Protein AF-A0A371Y901-F1 (afdb_monomer_lite)

Radius of gyration: 14.82 Å; chains: 1; bounding box: 36×18×46 Å

Foldseek 3Di:
DDDDPVNVDDPVNLVVLLVVLVVLLVVLVPPVVVVVDVPDPSVVSNVVSVVSNVVVVVVPPDPPD

pLDDT: mean 72.12, std 14.96, range [35.03, 90.69]

Sequence (65 aa):
MRMTPADQLPQHKASELVDMAAHVEWECTRERDVLDDPASPALTYAQAARHVVEMWEADAGPVLL

Secondary structure (DSSP, 8-state):
----GGGG--HHHHHHHHHHHHHHHHHHHHSHHHHH-TT-HHHHHHHHHHHHHHHHHHHS-----

Structure (mmCIF, N/CA/C/O backbone):
data_AF-A0A371Y901-F1
#
_entry.id   AF-A0A371Y901-F1
#
loop_
_atom_site.group_PDB
_atom_site.id
_atom_site.type_symbol
_atom_site.label_atom_id
_atom_site.label_alt_id
_atom_site.label_comp_id
_atom_site.label_asym_id
_atom_site.label_entity_id
_atom_site.label_seq_id
_atom_site.pdbx_PDB_ins_code
_atom_site.Cartn_x
_atom_site.Cartn_y
_atom_site.Cartn_z
_atom_site.occupancy
_atom_site.B_iso_or_equiv
_atom_site.auth_seq_id
_atom_site.auth_comp_id
_atom_site.auth_asym_id
_atom_site.auth_atom_id
_atom_site.pdbx_PDB_model_num
ATOM 1 N N . MET A 1 1 ? 4.800 -10.756 31.319 1.00 50.97 1 MET A N 1
ATOM 2 C CA . MET A 1 1 ? 4.903 -10.422 29.883 1.00 50.97 1 MET A CA 1
ATOM 3 C C . MET A 1 1 ? 5.333 -8.970 29.776 1.00 50.97 1 MET A C 1
ATOM 5 O O . MET A 1 1 ? 4.728 -8.143 30.445 1.00 50.97 1 MET A O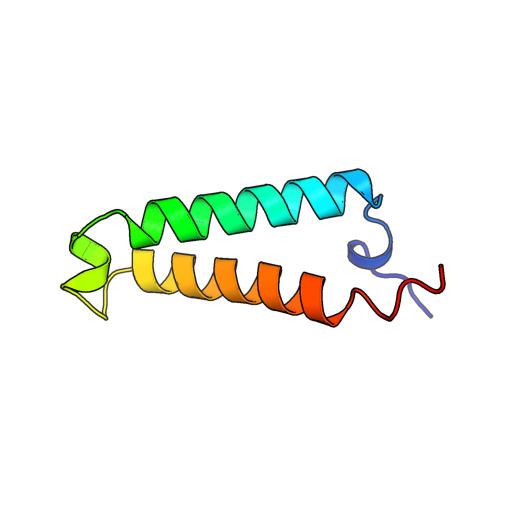 1
ATOM 9 N N . ARG A 1 2 ? 6.413 -8.661 29.049 1.00 52.31 2 ARG A N 1
ATOM 10 C CA . ARG A 1 2 ? 6.760 -7.266 28.741 1.00 52.31 2 ARG A CA 1
ATOM 11 C C . ARG A 1 2 ? 5.950 -6.874 27.511 1.00 52.31 2 ARG A C 1
ATOM 13 O O . ARG A 1 2 ? 6.199 -7.442 26.457 1.00 52.31 2 ARG A O 1
ATOM 20 N N . MET A 1 3 ? 4.994 -5.963 27.676 1.00 47.56 3 MET A N 1
ATOM 21 C CA . MET A 1 3 ? 4.351 -5.308 26.539 1.00 47.56 3 MET A CA 1
ATOM 22 C C . MET A 1 3 ? 5.422 -4.526 25.780 1.00 47.56 3 MET A C 1
ATOM 24 O O . MET A 1 3 ? 6.179 -3.752 26.373 1.00 47.56 3 MET A O 1
ATOM 28 N N . THR A 1 4 ? 5.526 -4.792 24.492 1.00 54.62 4 THR A N 1
ATOM 29 C CA . THR A 1 4 ? 6.369 -4.065 23.555 1.00 54.62 4 THR A CA 1
ATOM 30 C C . THR A 1 4 ? 5.725 -2.711 23.227 1.00 54.62 4 THR A C 1
ATOM 32 O O . THR A 1 4 ? 4.521 -2.540 23.405 1.00 54.62 4 THR A O 1
ATOM 35 N N . PRO A 1 5 ? 6.485 -1.715 22.745 1.00 54.53 5 PRO A N 1
ATOM 36 C CA . PRO A 1 5 ? 5.916 -0.441 22.296 1.00 54.53 5 PRO A CA 1
ATOM 37 C C . PRO A 1 5 ? 4.854 -0.595 21.193 1.00 54.53 5 PRO A C 1
ATOM 39 O O . PRO A 1 5 ? 3.978 0.256 21.075 1.00 54.53 5 PRO A O 1
ATOM 42 N N . ALA A 1 6 ? 4.908 -1.689 20.423 1.00 52.19 6 ALA A N 1
ATOM 43 C CA . ALA A 1 6 ? 3.886 -2.049 19.444 1.00 52.19 6 ALA A CA 1
ATOM 44 C C . ALA A 1 6 ? 2.541 -2.405 20.109 1.00 52.19 6 ALA A C 1
ATOM 46 O O . ALA A 1 6 ? 1.494 -2.047 19.582 1.00 52.19 6 ALA A O 1
ATOM 47 N N . ASP A 1 7 ? 2.566 -2.979 21.319 1.00 56.09 7 ASP A N 1
ATOM 48 C CA . ASP A 1 7 ? 1.370 -3.331 22.102 1.00 56.09 7 ASP A CA 1
ATOM 49 C C . ASP A 1 7 ? 0.662 -2.103 22.721 1.00 56.09 7 ASP A C 1
ATOM 51 O O . ASP A 1 7 ? -0.327 -2.250 23.438 1.00 56.09 7 ASP A O 1
ATOM 55 N N . GLN A 1 8 ? 1.181 -0.885 22.507 1.00 60.06 8 GLN A N 1
ATOM 56 C CA . GLN A 1 8 ? 0.672 0.358 23.109 1.00 60.06 8 GLN A CA 1
ATOM 57 C C . GLN A 1 8 ? 0.201 1.401 22.089 1.00 60.06 8 GLN A C 1
ATOM 59 O O . GLN A 1 8 ? -0.094 2.534 22.476 1.00 60.06 8 GLN A O 1
ATOM 64 N N . LEU A 1 9 ? 0.127 1.066 20.798 1.00 64.31 9 LEU A N 1
ATOM 65 C CA . LEU A 1 9 ? -0.425 1.985 19.806 1.00 64.31 9 LEU A CA 1
ATOM 66 C C . LEU A 1 9 ? -1.944 2.109 20.011 1.00 64.31 9 LEU A C 1
ATOM 68 O O . LEU A 1 9 ? -2.662 1.117 19.892 1.00 64.31 9 LEU A O 1
ATOM 72 N N . PRO A 1 10 ? -2.470 3.311 20.316 1.00 75.81 10 PRO A N 1
ATOM 73 C CA . PRO A 1 10 ? -3.908 3.532 20.329 1.00 75.81 10 PRO A CA 1
ATOM 74 C C . PRO A 1 10 ? -4.509 3.148 18.972 1.00 75.81 10 PRO A C 1
ATOM 76 O O . PRO A 1 10 ? -3.930 3.480 17.939 1.00 75.81 10 PRO A O 1
ATOM 79 N N . GLN A 1 11 ? -5.690 2.525 18.969 1.00 74.06 11 GLN A N 1
ATOM 80 C CA . GLN A 1 11 ? -6.338 2.007 17.755 1.00 74.06 11 GLN A CA 1
ATOM 81 C C . GLN A 1 11 ? -6.421 3.036 16.610 1.00 74.06 11 GLN A C 1
ATOM 83 O O . GLN A 1 11 ? -6.203 2.681 15.458 1.00 74.06 11 GLN A O 1
ATOM 88 N N . HIS A 1 12 ? -6.660 4.320 16.916 1.00 77.00 12 HIS A N 1
ATOM 89 C CA . HIS A 1 12 ? -6.684 5.386 15.904 1.00 77.00 12 HIS A CA 1
ATOM 90 C C . HIS A 1 12 ? -5.328 5.579 15.209 1.00 77.00 12 HIS A C 1
ATOM 92 O O . HIS A 1 12 ? -5.284 5.704 13.993 1.00 77.00 12 HIS A O 1
ATOM 98 N N . LYS A 1 13 ? -4.216 5.525 15.953 1.00 77.56 13 LYS A N 1
ATOM 99 C CA . LYS A 1 13 ? -2.869 5.644 15.376 1.00 77.56 13 LYS A CA 1
ATOM 100 C C . LYS A 1 13 ? -2.500 4.426 14.547 1.00 77.56 13 LYS A C 1
ATOM 102 O O . LYS A 1 13 ? -1.790 4.548 13.560 1.00 77.56 13 LYS A O 1
ATOM 107 N N . ALA A 1 14 ? -2.961 3.251 14.961 1.00 78.88 14 ALA A N 1
ATOM 108 C CA . ALA A 1 14 ? -2.748 2.038 14.194 1.00 78.88 14 ALA A CA 1
ATOM 109 C C . ALA A 1 14 ? -3.521 2.081 12.861 1.00 78.88 14 ALA A C 1
ATOM 111 O O . ALA A 1 14 ? -2.941 1.776 11.826 1.00 78.88 14 ALA A O 1
ATOM 112 N N . SER A 1 15 ? -4.762 2.585 12.863 1.00 81.69 15 SER A N 1
ATOM 113 C CA . SER A 1 15 ? -5.525 2.849 11.633 1.00 81.69 15 SER A CA 1
ATOM 114 C C . SER A 1 15 ? -4.824 3.860 10.718 1.00 81.69 15 SER A C 1
ATOM 116 O O . SER A 1 15 ? -4.680 3.598 9.532 1.00 81.69 15 SER A O 1
ATOM 118 N N . GLU A 1 16 ? -4.320 4.973 11.264 1.00 86.88 16 GLU A N 1
ATOM 119 C CA . GLU A 1 16 ? -3.568 5.973 10.487 1.00 86.88 16 GLU A CA 1
ATOM 120 C C . GLU A 1 16 ? -2.318 5.372 9.816 1.00 86.88 16 GLU A C 1
ATOM 122 O O . GLU A 1 16 ? -2.003 5.702 8.674 1.00 86.88 16 GLU A O 1
ATOM 127 N N . LEU A 1 17 ? -1.609 4.465 10.499 1.00 85.50 17 LEU A N 1
ATOM 128 C CA . LEU A 1 17 ? -0.441 3.777 9.937 1.00 85.50 17 LEU A CA 1
ATOM 129 C C . LEU A 1 17 ? -0.817 2.819 8.800 1.00 85.50 17 LEU A C 1
ATOM 131 O O . LEU A 1 17 ? -0.066 2.701 7.832 1.00 85.50 17 LEU A O 1
ATOM 135 N N . VAL A 1 18 ? -1.969 2.158 8.902 1.00 86.62 18 VAL A N 1
ATOM 136 C CA . VAL A 1 18 ? -2.495 1.279 7.848 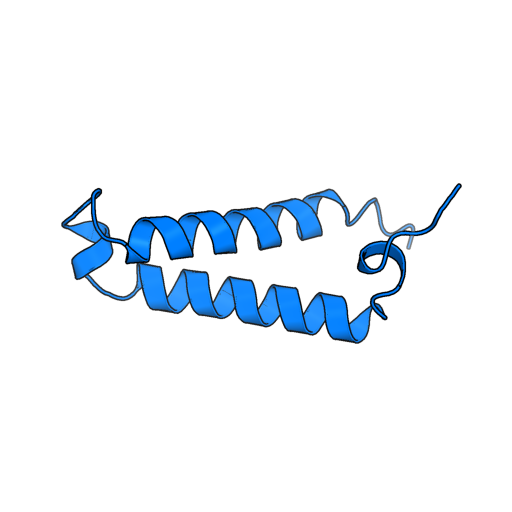1.00 86.62 18 VAL A CA 1
ATOM 137 C C . VAL A 1 18 ? -2.926 2.099 6.635 1.00 86.62 18 VAL A C 1
ATOM 139 O O . VAL A 1 18 ? -2.560 1.749 5.515 1.00 86.62 18 VAL A O 1
ATOM 142 N N . ASP A 1 19 ? -3.601 3.231 6.845 1.00 88.50 19 ASP A N 1
ATOM 143 C CA . ASP A 1 19 ? -3.976 4.155 5.768 1.00 88.50 19 ASP A CA 1
ATOM 144 C C . ASP A 1 19 ? -2.735 4.706 5.047 1.00 88.50 19 ASP A C 1
ATOM 146 O O . ASP A 1 19 ? -2.691 4.767 3.815 1.00 88.50 19 ASP A O 1
ATOM 150 N N . MET A 1 20 ? -1.682 5.051 5.800 1.00 90.69 20 MET A N 1
ATOM 151 C CA . MET A 1 20 ? -0.394 5.448 5.225 1.00 90.69 20 MET A CA 1
ATOM 152 C C . MET A 1 20 ? 0.248 4.319 4.412 1.00 90.69 20 MET A C 1
ATOM 154 O O . MET A 1 20 ? 0.760 4.578 3.323 1.00 90.69 20 MET A O 1
ATOM 158 N N . ALA A 1 21 ? 0.225 3.080 4.910 1.00 89.00 21 ALA A N 1
ATOM 159 C CA . ALA A 1 21 ? 0.757 1.931 4.183 1.00 89.00 21 ALA A CA 1
ATOM 160 C C . ALA A 1 21 ? -0.015 1.699 2.873 1.00 89.00 21 ALA A C 1
ATOM 162 O O . ALA A 1 21 ? 0.599 1.603 1.812 1.00 89.00 21 ALA A O 1
ATOM 163 N N . ALA A 1 22 ? -1.347 1.712 2.909 1.00 87.06 22 ALA A N 1
ATOM 164 C CA . ALA A 1 22 ? -2.179 1.598 1.713 1.00 87.06 22 ALA A CA 1
ATOM 165 C C . ALA A 1 22 ? -1.886 2.710 0.688 1.00 87.06 22 ALA A C 1
ATOM 167 O O . ALA A 1 22 ? -1.798 2.446 -0.510 1.00 87.06 22 ALA A O 1
ATOM 168 N N . HIS A 1 23 ? -1.669 3.948 1.143 1.00 89.75 23 HIS A N 1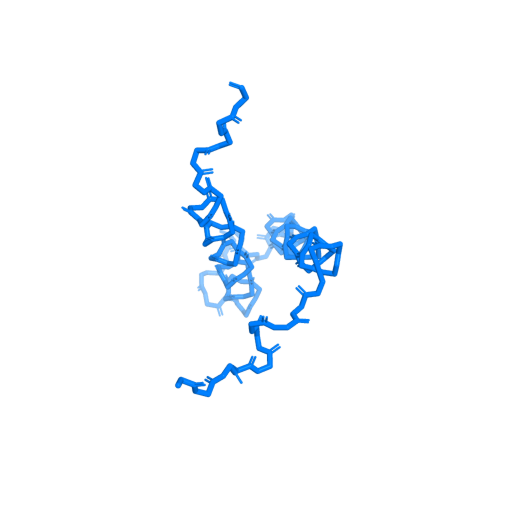
ATOM 169 C CA . HIS A 1 23 ? -1.304 5.047 0.250 1.00 89.75 23 HIS A CA 1
ATOM 170 C C . HIS A 1 23 ? 0.071 4.847 -0.408 1.00 89.75 23 HIS A C 1
ATOM 172 O O . HIS A 1 23 ? 0.208 5.077 -1.607 1.00 89.75 23 HIS A O 1
ATOM 178 N N . VAL A 1 24 ? 1.073 4.373 0.341 1.00 86.38 24 VAL A N 1
ATOM 179 C CA . VAL A 1 24 ? 2.405 4.055 -0.207 1.00 86.38 24 VAL A CA 1
ATOM 180 C C . VAL A 1 24 ? 2.325 2.925 -1.233 1.00 86.38 24 VAL A C 1
ATOM 182 O O . VAL A 1 24 ? 2.941 3.023 -2.291 1.00 86.38 24 VAL A O 1
ATOM 185 N N . GLU A 1 25 ? 1.553 1.873 -0.955 1.00 87.44 25 GLU A N 1
ATOM 186 C CA . GLU A 1 25 ? 1.325 0.780 -1.907 1.00 87.44 25 GLU A CA 1
ATOM 187 C C . GLU A 1 25 ? 0.699 1.295 -3.207 1.00 87.44 25 GLU A C 1
ATOM 189 O O . GLU A 1 25 ? 1.182 0.970 -4.296 1.00 87.44 25 GLU A O 1
ATOM 194 N N . TRP A 1 26 ? -0.298 2.174 -3.101 1.00 86.12 26 TRP A N 1
ATOM 195 C CA . TRP A 1 26 ? -0.940 2.791 -4.255 1.00 86.12 26 TRP A CA 1
ATOM 196 C C . TRP A 1 26 ? 0.014 3.677 -5.063 1.00 86.12 26 TRP A C 1
ATOM 198 O O . TRP A 1 26 ? 0.094 3.518 -6.278 1.00 86.12 26 TRP A O 1
ATOM 208 N N . GLU A 1 27 ? 0.756 4.583 -4.418 1.00 85.38 27 GLU A N 1
ATOM 209 C CA . GLU A 1 27 ? 1.718 5.467 -5.098 1.00 85.38 27 GLU A CA 1
ATOM 210 C C . GLU A 1 27 ? 2.807 4.652 -5.808 1.00 85.38 27 GLU A C 1
ATOM 212 O O . GLU A 1 27 ? 3.057 4.846 -6.999 1.00 85.38 27 GLU A O 1
ATOM 217 N N . CYS A 1 28 ? 3.395 3.669 -5.117 1.00 80.81 28 CYS A N 1
ATOM 218 C CA . CYS A 1 28 ? 4.437 2.821 -5.691 1.00 80.81 28 CYS A CA 1
ATOM 219 C C . CYS A 1 28 ? 3.922 1.939 -6.838 1.00 80.81 28 CYS A C 1
ATOM 221 O O . CYS A 1 28 ? 4.675 1.647 -7.757 1.00 80.81 28 CYS A O 1
ATOM 223 N N . THR A 1 29 ? 2.658 1.510 -6.825 1.00 75.44 29 THR A N 1
ATOM 224 C CA . THR A 1 29 ? 2.090 0.694 -7.917 1.00 75.44 29 THR A CA 1
ATOM 225 C C . THR A 1 29 ? 1.540 1.526 -9.078 1.00 75.44 29 THR A C 1
ATOM 227 O O . THR A 1 29 ? 1.361 0.996 -10.178 1.00 75.44 29 THR A O 1
ATOM 230 N N . ARG A 1 30 ? 1.291 2.829 -8.874 1.00 74.69 30 ARG A N 1
ATOM 231 C CA . ARG A 1 30 ? 0.847 3.760 -9.924 1.00 74.69 30 ARG A CA 1
ATOM 232 C C . ARG A 1 30 ? 1.960 4.181 -10.874 1.00 74.69 30 ARG A C 1
ATOM 234 O O . ARG A 1 30 ? 1.674 4.489 -12.035 1.00 74.69 30 ARG A O 1
ATOM 241 N N . GLU A 1 31 ? 3.199 4.250 -10.397 1.00 63.94 31 GLU A N 1
ATOM 242 C CA . GLU A 1 31 ? 4.349 4.556 -11.245 1.00 63.94 31 GLU A CA 1
ATOM 243 C C . GLU A 1 31 ? 4.637 3.368 -12.176 1.00 63.94 31 GLU A C 1
ATOM 245 O O . GLU A 1 31 ? 4.933 2.259 -11.731 1.00 63.94 31 GLU A O 1
ATOM 250 N N . ARG A 1 32 ? 4.553 3.594 -13.499 1.00 54.75 32 ARG A N 1
ATOM 251 C CA . ARG A 1 32 ? 4.844 2.570 -14.528 1.00 54.75 32 ARG A CA 1
ATOM 252 C C . ARG A 1 32 ? 6.234 1.941 -14.350 1.00 54.75 32 ARG A C 1
ATOM 254 O O . ARG A 1 32 ? 6.404 0.778 -14.691 1.00 54.75 32 ARG A O 1
ATOM 261 N N . ASP A 1 33 ? 7.168 2.666 -13.738 1.00 54.75 33 ASP A N 1
ATOM 262 C CA . ASP A 1 33 ? 8.538 2.219 -13.468 1.00 54.75 33 ASP A CA 1
ATOM 263 C C . ASP A 1 33 ? 8.617 0.987 -12.540 1.00 54.75 33 ASP A C 1
ATOM 265 O O . ASP A 1 33 ? 9.556 0.202 -12.651 1.00 54.75 33 ASP A O 1
ATOM 269 N N . VAL A 1 34 ? 7.632 0.755 -11.661 1.00 55.12 34 VAL A N 1
ATOM 270 C CA . VAL A 1 34 ? 7.577 -0.452 -10.802 1.00 55.12 34 VAL A CA 1
ATOM 271 C C . VAL A 1 34 ? 7.020 -1.666 -11.537 1.00 55.12 34 VAL A C 1
ATOM 273 O O . VAL A 1 34 ? 7.394 -2.800 -11.239 1.00 55.12 34 VAL A O 1
ATOM 276 N N . LEU A 1 35 ? 6.131 -1.439 -12.504 1.00 58.50 35 LEU A N 1
ATOM 277 C CA . LEU A 1 35 ? 5.564 -2.505 -13.332 1.00 58.50 35 LEU A CA 1
ATOM 278 C C . LEU A 1 35 ? 6.570 -3.010 -14.377 1.00 58.50 35 LEU A C 1
ATOM 280 O O . LEU A 1 35 ? 6.480 -4.169 -14.782 1.00 58.50 35 LEU A O 1
ATOM 284 N N . ASP A 1 36 ? 7.524 -2.163 -14.777 1.00 67.38 36 ASP A N 1
ATOM 285 C CA . ASP A 1 36 ? 8.495 -2.453 -15.835 1.00 67.38 36 ASP A CA 1
ATOM 286 C C . ASP A 1 36 ? 9.863 -2.959 -15.310 1.00 67.38 36 ASP A C 1
ATOM 288 O O . ASP A 1 36 ? 10.552 -3.673 -16.043 1.00 67.38 36 ASP A O 1
ATOM 292 N N . ASP A 1 37 ? 10.252 -2.671 -14.053 1.00 70.06 37 ASP A N 1
ATOM 293 C CA . ASP A 1 37 ? 11.501 -3.168 -13.441 1.00 70.06 37 ASP A CA 1
ATOM 294 C C . ASP A 1 37 ? 11.279 -3.875 -12.080 1.00 70.06 37 ASP A C 1
ATOM 296 O O . ASP A 1 37 ? 11.100 -3.218 -11.048 1.00 70.06 37 ASP A O 1
ATOM 300 N N . PRO A 1 38 ? 11.375 -5.219 -12.021 1.00 66.31 38 PRO A N 1
ATOM 301 C CA . PRO A 1 38 ? 11.242 -5.976 -10.777 1.00 66.31 38 PRO A CA 1
ATOM 302 C C . PRO A 1 38 ? 12.400 -5.773 -9.782 1.00 66.31 38 PRO A C 1
ATOM 304 O O . PRO A 1 38 ? 12.301 -6.232 -8.644 1.00 66.31 38 PRO A O 1
ATOM 307 N N . ALA A 1 39 ? 13.494 -5.108 -10.171 1.00 74.19 39 ALA A N 1
ATOM 308 C CA . ALA A 1 39 ? 14.566 -4.689 -9.265 1.00 74.19 39 ALA A CA 1
ATOM 309 C C . ALA A 1 39 ? 14.358 -3.269 -8.705 1.00 74.19 39 ALA A C 1
ATOM 311 O O . ALA A 1 39 ? 15.172 -2.804 -7.900 1.00 74.19 39 ALA A O 1
ATOM 312 N N . SER A 1 40 ? 13.279 -2.582 -9.099 1.00 77.69 40 SER A N 1
ATOM 313 C CA . SER A 1 40 ? 12.983 -1.232 -8.631 1.00 77.69 40 SER A CA 1
ATOM 314 C C . 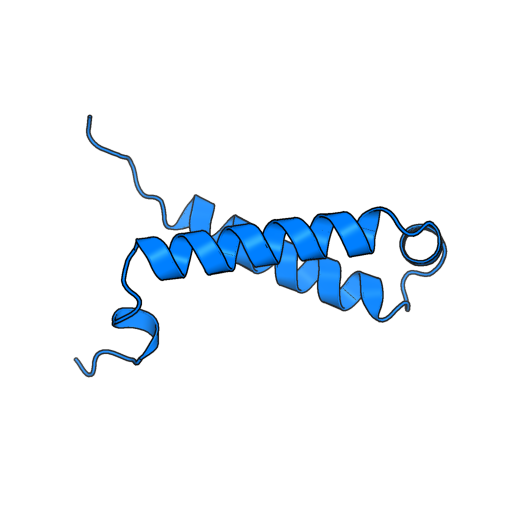SER A 1 40 ? 12.837 -1.196 -7.102 1.00 77.69 40 SER A C 1
ATOM 316 O O . SER A 1 40 ? 12.068 -1.977 -6.525 1.00 77.69 40 SER A O 1
ATOM 318 N N . PRO A 1 41 ? 13.503 -0.252 -6.408 1.00 78.50 41 PRO A N 1
ATOM 319 C CA . PRO A 1 41 ? 13.304 -0.037 -4.976 1.00 78.50 41 PRO A CA 1
ATOM 320 C C . PRO A 1 41 ? 11.833 0.191 -4.603 1.00 78.50 41 PRO A C 1
ATOM 322 O O . PRO A 1 41 ? 11.405 -0.201 -3.518 1.00 78.50 41 PRO A O 1
ATOM 325 N N . ALA A 1 42 ? 11.035 0.767 -5.506 1.00 79.94 42 ALA A N 1
ATOM 326 C CA . ALA A 1 42 ? 9.619 1.017 -5.273 1.00 79.94 42 ALA A CA 1
ATOM 327 C C . ALA A 1 42 ? 8.764 -0.268 -5.254 1.00 79.94 42 ALA A C 1
ATOM 329 O O . ALA A 1 42 ? 7.774 -0.307 -4.522 1.00 79.94 42 ALA A O 1
ATOM 330 N N . LEU A 1 43 ? 9.195 -1.367 -5.895 1.00 79.94 43 LEU A N 1
ATOM 331 C CA . LEU A 1 43 ? 8.558 -2.680 -5.702 1.00 79.94 43 LEU A CA 1
ATOM 332 C C . LEU A 1 43 ? 8.740 -3.184 -4.264 1.00 79.94 43 LEU A C 1
ATOM 334 O O . LEU A 1 43 ? 7.805 -3.713 -3.665 1.00 79.94 43 LEU A O 1
ATOM 338 N N . THR A 1 44 ? 9.931 -2.982 -3.693 1.00 83.19 44 THR A N 1
ATOM 339 C CA . THR A 1 44 ? 10.230 -3.382 -2.307 1.00 83.19 44 THR A CA 1
ATOM 340 C C . THR A 1 44 ? 9.350 -2.616 -1.318 1.00 83.19 44 THR A C 1
ATOM 342 O O . THR A 1 44 ? 8.781 -3.214 -0.402 1.00 83.19 44 THR A O 1
ATOM 345 N N . TYR A 1 45 ? 9.189 -1.304 -1.519 1.00 83.25 45 TYR A N 1
ATOM 346 C CA . TYR A 1 45 ? 8.317 -0.481 -0.677 1.00 83.25 45 TYR A CA 1
ATOM 347 C C . TYR A 1 45 ? 6.838 -0.860 -0.823 1.00 83.25 45 TYR A C 1
ATOM 349 O O . TYR A 1 45 ? 6.158 -0.998 0.193 1.00 83.25 45 TYR A O 1
ATOM 357 N N . ALA A 1 46 ? 6.3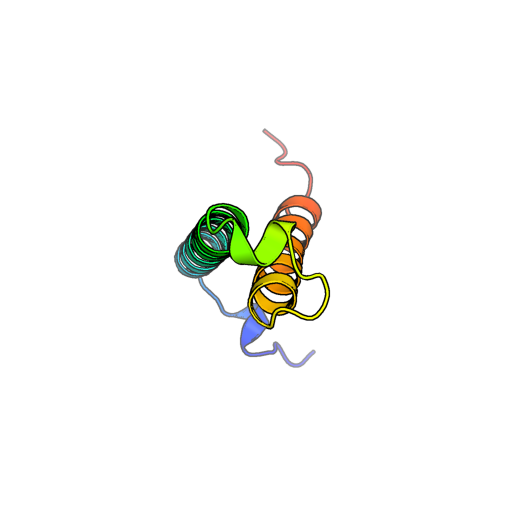57 -1.120 -2.045 1.00 84.00 46 ALA A N 1
ATOM 358 C CA . ALA A 1 46 ? 4.987 -1.578 -2.282 1.00 84.00 46 ALA A CA 1
ATOM 359 C C . ALA A 1 46 ? 4.688 -2.917 -1.585 1.00 84.00 46 ALA A C 1
ATOM 361 O O . ALA A 1 46 ? 3.650 -3.071 -0.945 1.00 84.00 46 ALA A O 1
ATOM 362 N N . GLN A 1 47 ? 5.611 -3.881 -1.663 1.00 85.88 47 GLN A N 1
ATOM 363 C CA . GLN A 1 47 ? 5.461 -5.187 -1.013 1.00 85.88 47 GLN A CA 1
ATOM 364 C C . GLN A 1 47 ? 5.447 -5.075 0.515 1.00 85.88 47 GLN A C 1
ATOM 366 O O . GLN A 1 47 ? 4.607 -5.693 1.168 1.00 85.88 47 GLN A O 1
ATOM 371 N N . ALA A 1 48 ? 6.344 -4.267 1.088 1.00 87.00 48 ALA A N 1
ATOM 372 C CA . ALA A 1 48 ? 6.373 -4.028 2.528 1.00 87.00 48 ALA A CA 1
ATOM 373 C C . ALA A 1 48 ? 5.081 -3.352 3.017 1.00 87.00 48 ALA A C 1
ATOM 375 O O . ALA A 1 48 ? 4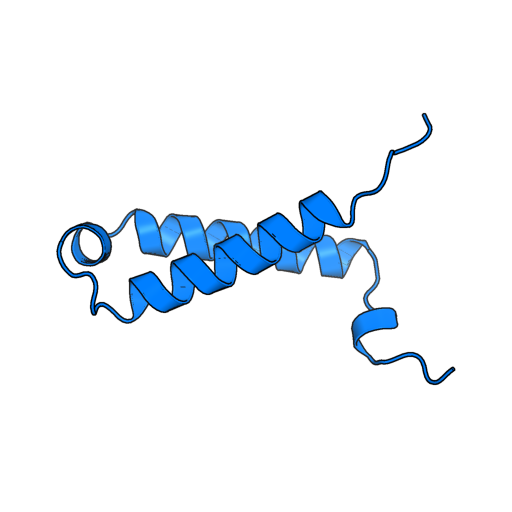.527 -3.748 4.041 1.00 87.00 48 ALA A O 1
ATOM 376 N N . ALA A 1 49 ? 4.577 -2.373 2.264 1.00 87.00 49 ALA A N 1
ATOM 377 C CA . ALA A 1 49 ? 3.331 -1.684 2.564 1.00 87.00 49 ALA A CA 1
ATOM 378 C C . ALA A 1 49 ? 2.114 -2.622 2.497 1.00 87.00 49 ALA A C 1
ATOM 380 O O . ALA A 1 49 ? 1.320 -2.663 3.437 1.00 87.00 49 ALA A O 1
ATOM 381 N N . ARG A 1 50 ? 2.018 -3.449 1.447 1.00 85.94 50 ARG A N 1
ATOM 382 C CA . ARG A 1 50 ? 0.974 -4.477 1.323 1.00 85.94 50 ARG A CA 1
ATOM 383 C C . ARG A 1 50 ? 0.992 -5.452 2.497 1.00 85.94 50 ARG A C 1
ATOM 385 O O . ARG A 1 50 ? -0.057 -5.744 3.057 1.00 85.94 50 ARG A O 1
ATOM 392 N N . HIS A 1 51 ? 2.176 -5.901 2.908 1.00 87.50 51 HIS A N 1
ATOM 393 C CA . HIS A 1 51 ? 2.313 -6.819 4.034 1.00 87.50 51 HIS A CA 1
ATOM 394 C C . HIS A 1 51 ? 1.766 -6.230 5.346 1.00 87.50 51 HIS A C 1
ATOM 396 O O . HIS A 1 51 ? 1.114 -6.935 6.110 1.00 87.50 51 HIS A O 1
ATOM 402 N N . VAL A 1 52 ? 1.977 -4.933 5.600 1.00 83.75 52 VAL A N 1
ATOM 403 C CA . VAL A 1 52 ? 1.421 -4.246 6.781 1.00 83.75 52 VAL A CA 1
ATOM 404 C C . VAL A 1 52 ? -0.110 -4.229 6.751 1.00 83.75 52 VAL A C 1
ATOM 406 O O . VAL A 1 52 ? -0.734 -4.505 7.775 1.00 83.75 52 VAL A O 1
ATOM 409 N N . VAL A 1 53 ? -0.708 -3.948 5.588 1.00 83.31 53 VAL A N 1
ATOM 410 C CA . VAL A 1 53 ? -2.169 -3.963 5.406 1.00 83.31 53 VAL A CA 1
ATOM 411 C C . VAL A 1 53 ? -2.728 -5.373 5.622 1.00 83.31 53 VAL A C 1
ATOM 413 O O . VAL A 1 53 ? -3.645 -5.548 6.419 1.00 83.31 53 VAL A O 1
ATOM 416 N N . GLU A 1 54 ? -2.127 -6.390 4.998 1.00 83.88 54 GLU A N 1
ATOM 417 C CA . GLU A 1 54 ? -2.551 -7.792 5.125 1.00 83.88 54 GLU A CA 1
ATOM 418 C C . GLU A 1 54 ? -2.480 -8.295 6.572 1.00 83.88 54 GLU A C 1
ATOM 420 O O . GLU A 1 54 ? -3.391 -8.981 7.034 1.00 83.88 54 GLU A O 1
ATOM 425 N N . MET A 1 55 ? -1.422 -7.947 7.314 1.00 82.19 55 MET A N 1
ATOM 426 C CA . MET A 1 55 ? -1.327 -8.320 8.727 1.00 82.19 55 MET A CA 1
ATOM 427 C C . MET A 1 55 ? -2.420 -7.658 9.566 1.00 82.19 55 MET A C 1
ATOM 429 O O . MET A 1 55 ? -2.975 -8.307 10.445 1.00 82.19 55 MET A O 1
ATOM 433 N N . TRP A 1 56 ? -2.743 -6.391 9.300 1.00 77.50 56 TRP A N 1
ATOM 434 C CA . TRP A 1 56 ? -3.798 -5.683 10.023 1.00 77.50 56 TRP A CA 1
ATOM 435 C C . TRP A 1 56 ? -5.190 -6.258 9.735 1.00 77.50 56 TRP A C 1
ATOM 437 O O . TRP A 1 56 ? -5.995 -6.419 10.649 1.00 77.50 56 TRP A O 1
ATOM 447 N N . GLU A 1 57 ? -5.464 -6.621 8.481 1.00 76.44 57 GLU A N 1
ATOM 448 C CA . GLU A 1 57 ? -6.712 -7.288 8.093 1.00 76.44 57 GLU A CA 1
ATOM 449 C C . GLU A 1 57 ? -6.816 -8.712 8.658 1.00 76.44 57 GLU A C 1
ATOM 451 O O . GLU A 1 57 ? -7.903 -9.147 9.034 1.00 76.44 57 GLU A O 1
ATOM 456 N N . ALA A 1 58 ? -5.697 -9.436 8.757 1.00 71.19 58 ALA A N 1
ATOM 457 C CA . ALA A 1 58 ? -5.658 -10.775 9.340 1.00 71.19 58 ALA A CA 1
ATOM 458 C C . ALA A 1 58 ? -5.776 -10.772 10.877 1.00 71.19 58 ALA A C 1
ATOM 460 O O . ALA A 1 58 ? -6.310 -11.726 11.445 1.00 71.19 58 ALA A O 1
ATOM 461 N N . ASP A 1 59 ? -5.293 -9.716 11.543 1.00 61.94 59 ASP A N 1
ATOM 462 C CA . ASP A 1 59 ? -5.371 -9.528 13.002 1.00 61.94 59 ASP A CA 1
ATOM 463 C C . ASP A 1 59 ? -6.683 -8.849 13.444 1.00 61.94 59 ASP A C 1
ATOM 465 O O . ASP A 1 59 ? -7.046 -8.866 14.624 1.00 61.94 59 ASP A O 1
ATOM 469 N N . ALA A 1 60 ? -7.469 -8.331 12.491 1.00 55.38 60 ALA A N 1
ATOM 470 C CA . ALA A 1 60 ? -8.883 -8.032 12.677 1.00 55.38 60 ALA A CA 1
ATOM 471 C C . ALA A 1 60 ? -9.674 -9.348 12.824 1.00 55.38 60 ALA A C 1
ATOM 473 O O . ALA A 1 60 ? -10.420 -9.773 11.941 1.00 55.38 60 ALA A O 1
ATOM 474 N N . GLY A 1 61 ? -9.498 -10.022 13.965 1.00 49.75 61 GLY A N 1
ATOM 475 C CA . GLY A 1 61 ? -10.329 -11.150 14.378 1.00 49.75 61 GLY A CA 1
ATOM 476 C C . GLY A 1 61 ? -11.825 -10.802 14.305 1.00 49.75 61 GLY A C 1
ATOM 477 O O . GLY A 1 61 ? -12.185 -9.623 14.246 1.00 49.75 61 GLY A O 1
ATOM 478 N N . PRO A 1 62 ? -12.721 -11.809 14.305 1.00 42.44 62 PRO A N 1
ATOM 479 C CA . PRO A 1 62 ? -14.142 -11.596 14.065 1.00 42.44 62 PRO A CA 1
ATOM 480 C C . PRO A 1 62 ? -14.678 -10.511 14.997 1.00 42.44 62 PRO A C 1
ATOM 482 O O . PRO A 1 62 ? -14.696 -10.680 16.218 1.00 42.44 62 PRO A O 1
ATOM 485 N N . VAL A 1 63 ? -15.128 -9.399 14.411 1.00 45.47 63 VAL A N 1
ATOM 486 C CA . VAL A 1 63 ? -15.965 -8.434 15.114 1.00 45.47 63 VAL A CA 1
ATOM 487 C C . VAL A 1 63 ? -17.243 -9.189 15.459 1.00 45.47 63 VAL A C 1
ATOM 489 O O . VAL A 1 63 ? -18.096 -9.411 14.601 1.00 45.47 63 VAL A O 1
ATOM 492 N N . LEU A 1 64 ? -17.337 -9.662 16.701 1.00 37.09 64 LEU A N 1
ATOM 493 C CA . LEU A 1 64 ? -18.587 -10.141 17.277 1.00 37.09 64 LEU A CA 1
ATOM 494 C C . LEU A 1 64 ? -19.506 -8.919 17.409 1.00 37.09 64 LEU A C 1
ATOM 496 O O . LEU A 1 64 ? -19.469 -8.220 18.421 1.00 37.09 64 LEU A O 1
ATOM 500 N N . LEU A 1 65 ? -20.241 -8.629 16.330 1.00 35.03 65 LEU A N 1
ATOM 501 C CA . LEU A 1 65 ? -21.431 -7.777 16.328 1.00 35.03 65 LEU A CA 1
ATOM 502 C C . LEU A 1 65 ? -22.596 -8.504 17.005 1.00 35.03 65 LEU A C 1
ATOM 504 O O . LEU A 1 65 ? -22.759 -9.721 16.749 1.00 35.03 65 LEU A O 1
#